Protein AF-A0A8X6H5K3-F1 (afdb_monomer_lite)

pLDDT: mean 73.7, std 18.19, range [37.06, 97.75]

Radius of gyration: 31.05 Å; chains: 1; bounding box: 59×69×64 Å

Secondary structure (DSSP, 8-state):
---HHHHHHHHHHHHHHHHHHH-TT--------------------HHHHHHHHHHHHHHHHHHHHHHHHHHHHS--GGGTTS--HHHHHHHHHHHHHHHHHHT-

Sequence (104 aa):
MMNIAALLQAAEFLERREREAEHGYASAMPVQIEITRRKPKSKKSQGNRTTHNELEKNRRAHLRNCLEKLKELVPLGPESSRHTTLGLLTKAKAFIKVLAGFIK

Organism: Trichonephila clavata (NCBI:txid2740835)

InterPro domains:
  IPR011598 Myc-type, basic helix-loop-helix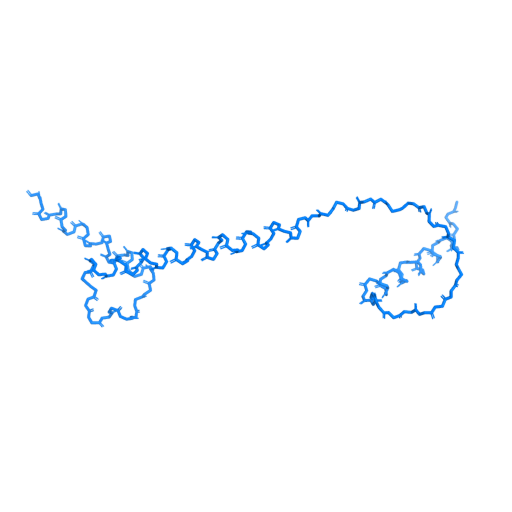 (bHLH) domain [PF00010] (49-99)
  IPR011598 Myc-type, basic helix-loop-helix (bHLH) domain [PS50888] (47-99)
  IPR011598 Myc-type, basic helix-loop-helix (bHLH) domain [SM00353] (53-101)
  IPR036638 Helix-loop-helix DNA-binding domain superfamily [G3DSA:4.10.280.10] (48-101)
  IPR036638 Helix-loop-helix DNA-binding domain superfamily [SSF47459] (49-101)

Foldseek 3Di:
DPDVVVVVVVVVVVVVVVVCVVPVDDDDDDDDDDDDDPPPPPPPPPPVVVVVVVVVVVVVVVVVVVLLVLLVVFCPDPCSPPDDPVRSVVSSVVVVVVVVVVVD

Structure (mmCIF, N/CA/C/O backbone):
data_AF-A0A8X6H5K3-F1
#
_entry.id   AF-A0A8X6H5K3-F1
#
loop_
_atom_site.group_PDB
_atom_site.id
_atom_site.type_symbol
_atom_site.label_atom_id
_atom_site.label_alt_id
_atom_site.label_comp_id
_atom_site.label_asym_id
_atom_site.label_entity_id
_atom_site.label_seq_id
_atom_site.pdbx_PDB_ins_code
_atom_site.Cartn_x
_atom_site.Cartn_y
_atom_site.Cartn_z
_atom_site.occupancy
_atom_site.B_iso_or_equiv
_atom_site.auth_seq_id
_atom_site.auth_comp_id
_atom_site.auth_asym_id
_atom_site.auth_atom_id
_atom_site.pdbx_PDB_model_num
ATOM 1 N N . MET A 1 1 ? 4.223 -54.233 -38.645 1.00 50.41 1 MET A N 1
ATOM 2 C CA . MET A 1 1 ? 4.923 -54.591 -37.391 1.00 50.41 1 MET A CA 1
ATOM 3 C C . MET A 1 1 ? 5.900 -53.478 -37.071 1.00 50.41 1 MET A C 1
ATOM 5 O O . MET A 1 1 ? 6.724 -53.172 -37.924 1.00 50.41 1 MET A O 1
ATOM 9 N N . MET A 1 2 ? 5.756 -52.816 -35.920 1.00 54.47 2 MET A N 1
ATOM 10 C CA . MET A 1 2 ? 6.666 -51.741 -35.505 1.00 54.47 2 MET A CA 1
ATOM 11 C C . MET A 1 2 ? 8.084 -52.315 -35.367 1.00 54.47 2 MET A C 1
ATOM 13 O O . MET A 1 2 ? 8.292 -53.262 -34.613 1.00 54.47 2 MET A O 1
ATOM 17 N N . ASN A 1 3 ? 9.033 -51.784 -36.138 1.00 73.38 3 ASN A N 1
ATOM 18 C CA . ASN A 1 3 ? 10.413 -52.256 -36.172 1.00 73.38 3 ASN A CA 1
ATOM 19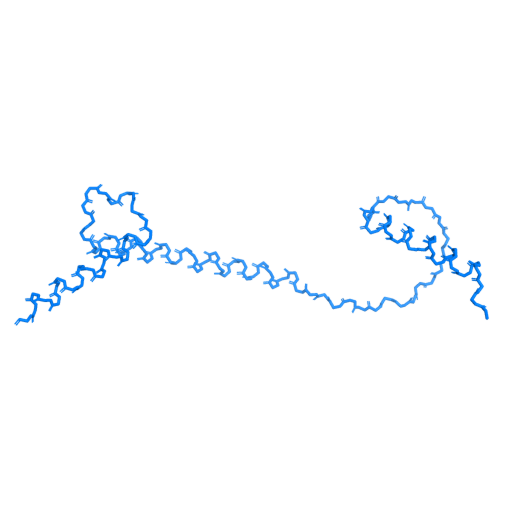 C C . ASN A 1 3 ? 11.118 -51.837 -34.872 1.00 73.38 3 ASN A C 1
ATOM 21 O O . ASN A 1 3 ? 11.209 -50.645 -34.583 1.00 73.38 3 ASN A O 1
ATOM 25 N N . ILE A 1 4 ? 11.598 -52.802 -34.087 1.00 77.56 4 ILE A N 1
ATOM 26 C CA . ILE A 1 4 ? 12.268 -52.562 -32.799 1.00 77.56 4 ILE A CA 1
ATOM 27 C C . ILE A 1 4 ? 13.455 -51.594 -32.923 1.00 77.56 4 ILE A C 1
ATOM 29 O O . ILE A 1 4 ? 13.689 -50.792 -32.022 1.00 77.56 4 ILE A O 1
ATOM 33 N N . ALA A 1 5 ? 14.130 -51.581 -34.078 1.00 78.88 5 ALA A N 1
ATOM 34 C CA . ALA A 1 5 ? 15.207 -50.640 -34.363 1.00 78.88 5 ALA A CA 1
ATOM 35 C C . ALA A 1 5 ? 14.717 -49.182 -34.371 1.00 78.88 5 ALA A C 1
ATOM 37 O O . ALA A 1 5 ? 15.413 -48.294 -33.890 1.00 78.88 5 ALA A O 1
ATOM 38 N N . ALA A 1 6 ? 13.491 -48.933 -34.844 1.00 78.50 6 ALA A N 1
ATOM 39 C CA . ALA A 1 6 ? 12.903 -47.597 -34.847 1.00 78.50 6 ALA A CA 1
ATOM 40 C C . ALA A 1 6 ? 12.562 -47.110 -33.430 1.00 78.50 6 ALA A C 1
ATOM 42 O O . ALA A 1 6 ? 12.707 -45.923 -33.146 1.00 78.50 6 ALA A O 1
ATOM 43 N N . LEU A 1 7 ? 12.148 -48.013 -32.530 1.00 81.62 7 LEU A N 1
ATOM 44 C CA . LEU A 1 7 ? 11.933 -47.665 -31.121 1.00 81.62 7 LEU A CA 1
ATOM 45 C C . LEU A 1 7 ? 13.251 -47.371 -30.400 1.00 81.62 7 LEU A C 1
ATOM 47 O O . LEU A 1 7 ? 13.322 -46.389 -29.668 1.00 81.62 7 LEU A O 1
ATOM 51 N N . LEU A 1 8 ? 14.291 -48.176 -30.634 1.00 77.75 8 LEU A N 1
ATOM 52 C CA . LEU A 1 8 ? 15.614 -47.955 -30.042 1.00 77.75 8 LEU A CA 1
ATOM 53 C C . LEU A 1 8 ? 16.220 -46.623 -30.503 1.00 77.75 8 LEU A C 1
ATOM 55 O O . LEU A 1 8 ? 16.662 -45.828 -29.678 1.00 77.75 8 LEU A O 1
ATOM 59 N N . GLN A 1 9 ? 16.138 -46.324 -31.801 1.00 78.06 9 GLN A N 1
ATOM 60 C CA . GLN A 1 9 ? 16.616 -45.059 -32.357 1.00 78.06 9 GLN A CA 1
ATOM 61 C C . GLN A 1 9 ? 15.824 -43.851 -31.820 1.00 78.06 9 GLN A C 1
ATOM 63 O O . GLN A 1 9 ? 16.391 -42.782 -31.593 1.00 78.06 9 GLN A O 1
ATOM 68 N N . ALA A 1 10 ? 14.517 -44.011 -31.580 1.00 78.44 10 ALA A N 1
ATOM 69 C CA . ALA A 1 10 ? 13.694 -42.979 -30.954 1.00 78.44 10 ALA A CA 1
ATOM 70 C C . ALA A 1 10 ? 14.039 -42.772 -29.468 1.00 78.44 10 ALA A C 1
ATOM 72 O O . ALA A 1 10 ? 14.056 -41.630 -29.008 1.00 78.44 10 ALA A O 1
ATOM 73 N N . ALA A 1 11 ? 14.348 -43.845 -28.734 1.00 80.00 11 ALA A N 1
ATOM 74 C CA . ALA A 1 11 ? 14.778 -43.774 -27.340 1.00 80.00 11 ALA A CA 1
ATOM 75 C C . ALA A 1 11 ? 16.132 -43.056 -27.205 1.00 80.00 11 ALA A C 1
ATOM 77 O O . ALA A 1 11 ? 16.236 -42.097 -26.443 1.00 80.00 11 ALA A O 1
ATOM 78 N N . GLU A 1 12 ? 17.122 -43.411 -28.032 1.00 76.75 12 GLU A N 1
ATOM 79 C CA . GLU A 1 12 ? 18.412 -42.705 -28.087 1.00 76.75 12 GLU A CA 1
ATOM 80 C C . GLU A 1 12 ? 18.264 -41.216 -28.431 1.00 76.75 12 GLU A C 1
ATOM 82 O O . GLU A 1 12 ? 19.024 -40.370 -27.951 1.00 76.75 12 GLU A O 1
ATOM 87 N N . PHE A 1 13 ? 17.298 -40.876 -29.288 1.00 76.06 13 PHE A N 1
ATOM 88 C CA . PHE A 1 13 ? 17.023 -39.490 -29.648 1.00 76.06 13 PHE A CA 1
ATOM 89 C C . PHE A 1 13 ? 16.401 -38.704 -28.486 1.00 76.06 13 PHE A C 1
ATOM 91 O O . PHE A 1 13 ? 16.748 -37.540 -28.281 1.00 76.06 13 PHE A O 1
ATOM 98 N N . LEU A 1 14 ? 15.501 -39.321 -27.713 1.00 72.25 14 LEU A N 1
ATOM 99 C CA . LEU A 1 14 ? 14.920 -38.703 -26.519 1.00 72.25 14 LEU A CA 1
ATOM 100 C C . LEU A 1 14 ? 15.978 -38.485 -25.429 1.00 72.25 14 LEU A C 1
ATOM 102 O O . LEU A 1 14 ? 16.051 -37.379 -24.901 1.00 72.25 14 LEU A O 1
ATOM 106 N N . GLU A 1 15 ? 16.852 -39.465 -25.179 1.00 65.56 15 GLU A N 1
ATOM 107 C CA . GLU A 1 15 ? 17.952 -39.336 -24.210 1.00 65.56 15 GLU A CA 1
ATOM 108 C C . GLU A 1 15 ? 18.971 -38.256 -24.607 1.00 65.56 15 GLU A C 1
ATOM 110 O O . GLU A 1 15 ? 19.408 -37.472 -23.760 1.00 65.56 15 GLU A O 1
ATOM 115 N N . ARG A 1 16 ? 19.337 -38.158 -25.897 1.00 63.97 16 ARG A N 1
ATOM 116 C CA . ARG A 1 16 ? 20.190 -37.057 -26.391 1.00 63.97 16 ARG A CA 1
ATOM 117 C C . ARG A 1 16 ? 19.520 -35.701 -2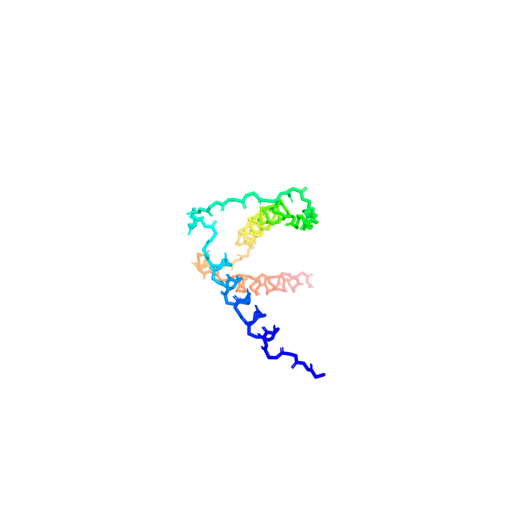6.191 1.00 63.97 16 ARG A C 1
ATOM 119 O O . ARG A 1 16 ? 20.159 -34.764 -25.721 1.00 63.97 16 ARG A O 1
ATOM 126 N N . ARG A 1 17 ? 18.227 -35.602 -26.505 1.00 62.91 17 ARG A N 1
ATOM 127 C CA . ARG A 1 17 ? 17.459 -34.358 -26.383 1.00 62.91 17 ARG A CA 1
ATOM 128 C C . ARG A 1 17 ? 17.302 -33.905 -24.932 1.00 62.91 17 ARG A C 1
ATOM 130 O O . ARG A 1 17 ? 17.326 -32.703 -24.680 1.00 62.91 17 ARG A O 1
ATOM 137 N N . GLU A 1 18 ? 17.119 -34.837 -24.003 1.00 53.78 18 GLU A N 1
ATOM 138 C CA . GLU A 1 18 ? 17.032 -34.536 -22.571 1.00 53.78 18 GLU A CA 1
ATOM 139 C C . GLU A 1 18 ? 18.382 -34.025 -22.046 1.00 53.78 18 GLU A C 1
ATOM 141 O O . GLU A 1 18 ? 18.434 -32.983 -21.396 1.00 53.78 18 GLU A O 1
ATOM 146 N N . ARG A 1 19 ? 19.491 -34.645 -22.473 1.00 58.44 19 ARG A N 1
ATOM 147 C CA . ARG A 1 19 ? 20.857 -34.217 -22.122 1.00 58.44 19 ARG A CA 1
ATOM 148 C C . ARG A 1 19 ? 21.242 -32.850 -22.716 1.00 58.44 19 ARG A C 1
ATOM 150 O O . ARG A 1 19 ? 21.904 -32.052 -22.056 1.00 58.44 19 ARG A O 1
ATOM 157 N N . GLU A 1 20 ? 20.813 -32.550 -23.943 1.00 54.53 20 GLU A N 1
ATOM 158 C CA . GLU A 1 20 ? 21.040 -31.251 -24.604 1.00 54.53 20 GLU A CA 1
ATOM 159 C C . GLU A 1 20 ? 20.170 -30.120 -24.033 1.00 54.53 20 GLU A C 1
ATOM 161 O O . GLU A 1 20 ? 20.560 -28.951 -24.087 1.00 54.53 20 GLU A O 1
ATOM 166 N N . ALA A 1 21 ? 18.999 -30.442 -23.473 1.00 58.12 21 ALA A N 1
ATOM 167 C CA . ALA A 1 21 ? 18.128 -29.456 -22.838 1.00 58.12 21 ALA A CA 1
ATOM 168 C C . ALA A 1 21 ? 18.713 -28.910 -21.522 1.00 58.12 21 ALA A C 1
ATOM 170 O O . ALA A 1 21 ? 18.395 -27.777 -21.152 1.00 58.12 21 ALA A O 1
ATOM 171 N N . GLU A 1 22 ? 19.588 -29.670 -20.856 1.00 49.34 22 GLU A N 1
ATOM 172 C CA . GLU A 1 22 ? 20.257 -29.263 -19.613 1.00 49.34 22 GLU A CA 1
ATOM 173 C C . GLU A 1 22 ? 21.628 -28.601 -19.841 1.00 49.34 22 GLU A C 1
ATOM 175 O O . GLU A 1 22 ? 22.015 -27.704 -19.091 1.00 49.34 22 GLU A O 1
ATOM 180 N N . HIS A 1 23 ? 22.347 -28.953 -20.912 1.00 47.12 23 HIS A N 1
ATOM 181 C CA . HIS A 1 23 ? 23.715 -28.479 -21.159 1.00 47.12 23 HIS A CA 1
ATOM 182 C C . HIS A 1 23 ? 23.852 -27.668 -22.454 1.00 47.12 23 HIS A C 1
ATOM 184 O O . HIS A 1 23 ? 24.527 -28.059 -23.404 1.00 47.12 23 HIS A O 1
ATOM 190 N N . GLY A 1 24 ? 23.272 -26.466 -22.468 1.00 53.31 24 GLY A N 1
ATOM 191 C CA . GLY A 1 24 ? 23.295 -25.547 -23.614 1.00 53.31 24 GLY A CA 1
ATOM 192 C C . GLY A 1 24 ? 24.656 -24.953 -24.025 1.00 53.31 24 GLY A C 1
ATOM 193 O O . GLY A 1 24 ? 24.657 -24.048 -24.852 1.00 53.31 24 GLY A O 1
ATOM 194 N N . TYR A 1 25 ? 25.796 -25.393 -23.479 1.00 52.25 25 TYR A N 1
ATOM 195 C CA . TYR A 1 25 ? 27.100 -24.751 -23.729 1.00 52.25 25 TYR A CA 1
ATOM 196 C C . TYR A 1 25 ? 28.322 -25.688 -23.638 1.00 52.25 25 TYR A C 1
ATOM 198 O O . TYR A 1 25 ? 29.401 -25.229 -23.290 1.00 52.25 25 TYR A O 1
ATOM 206 N N . ALA A 1 26 ? 28.227 -26.990 -23.925 1.00 44.28 26 ALA A N 1
ATOM 207 C CA . ALA A 1 26 ? 29.442 -27.821 -23.962 1.00 44.28 26 ALA A CA 1
ATOM 208 C C . ALA A 1 26 ? 29.282 -29.124 -24.757 1.00 44.28 26 ALA A C 1
ATOM 210 O O . ALA A 1 26 ? 29.167 -30.199 -24.182 1.00 44.28 26 ALA A O 1
ATOM 211 N N . SER A 1 27 ? 29.346 -29.054 -26.086 1.00 53.56 27 SER A N 1
ATOM 212 C CA . SER A 1 27 ? 29.956 -30.142 -26.857 1.00 53.56 27 SER A CA 1
ATOM 213 C C . SER A 1 27 ? 30.429 -29.616 -28.206 1.00 53.56 27 SER A C 1
ATOM 215 O O . SER A 1 27 ? 29.634 -29.165 -29.029 1.00 53.56 27 SER A O 1
ATOM 217 N N . ALA A 1 28 ? 31.743 -29.611 -28.405 1.00 55.28 28 ALA A N 1
ATOM 218 C CA . ALA A 1 28 ? 32.362 -29.356 -29.693 1.00 55.28 28 ALA A CA 1
ATOM 219 C C . ALA A 1 28 ? 32.673 -30.705 -30.342 1.00 55.28 28 ALA A C 1
ATOM 221 O O . ALA A 1 28 ? 33.466 -31.444 -29.766 1.00 55.28 28 ALA A O 1
ATOM 222 N N . MET A 1 29 ? 32.078 -31.006 -31.507 1.00 40.19 29 MET A N 1
ATOM 223 C CA . MET A 1 29 ? 32.763 -31.460 -32.740 1.00 40.19 29 MET A CA 1
ATOM 224 C C . MET A 1 29 ? 31.771 -31.944 -33.827 1.00 40.19 29 MET A C 1
ATOM 226 O O . MET A 1 29 ? 30.588 -32.091 -33.533 1.00 40.19 29 MET A O 1
ATOM 230 N N . PRO A 1 30 ? 32.179 -32.022 -35.112 1.00 55.16 30 PRO A N 1
ATOM 231 C CA . PRO A 1 30 ? 31.655 -31.128 -36.139 1.00 55.16 30 PRO A CA 1
ATOM 232 C C . PRO A 1 30 ? 30.925 -31.895 -37.260 1.00 55.16 30 PRO A C 1
ATOM 234 O O . PRO A 1 30 ? 30.710 -33.096 -37.167 1.00 55.16 30 PRO A O 1
ATOM 237 N N . VAL A 1 31 ? 30.657 -31.176 -38.356 1.00 37.06 31 VAL A N 1
ATOM 238 C CA . VAL A 1 31 ? 30.155 -31.612 -39.677 1.00 37.06 31 VAL A CA 1
ATOM 239 C C . VAL A 1 31 ? 28.702 -31.195 -39.936 1.00 37.06 31 VAL A C 1
ATOM 241 O O . VAL A 1 31 ? 27.741 -31.889 -39.639 1.00 37.06 31 VAL A O 1
ATOM 244 N N . GLN A 1 32 ? 28.599 -29.976 -40.483 1.00 48.88 32 GLN A N 1
ATOM 245 C CA . GLN A 1 32 ? 27.914 -29.660 -41.743 1.00 48.88 32 GLN A CA 1
ATOM 246 C C . GLN A 1 32 ? 26.618 -30.447 -42.010 1.00 48.88 32 GLN A C 1
ATOM 248 O O . GLN A 1 32 ? 26.701 -31.601 -42.396 1.00 48.88 32 GLN A O 1
ATOM 253 N N . ILE A 1 33 ? 25.458 -29.790 -41.913 1.00 40.78 33 ILE A N 1
ATOM 254 C CA . ILE A 1 33 ? 24.368 -29.839 -42.908 1.00 40.78 33 ILE A CA 1
ATOM 255 C C . ILE A 1 33 ? 23.417 -28.669 -42.594 1.00 40.78 33 ILE A C 1
ATOM 257 O O . ILE A 1 33 ? 22.740 -28.614 -41.571 1.00 40.78 33 ILE A O 1
ATOM 261 N N . GLU A 1 34 ? 23.479 -27.682 -43.483 1.00 38.94 34 GLU A N 1
ATOM 262 C CA . GLU A 1 34 ? 22.368 -26.888 -44.012 1.00 38.94 34 GLU A CA 1
ATOM 263 C C . GLU A 1 34 ? 21.290 -26.376 -43.044 1.00 38.94 34 GLU A C 1
ATOM 265 O O . GLU A 1 34 ? 20.251 -26.979 -42.786 1.00 38.94 34 GLU A O 1
ATOM 270 N N . ILE A 1 35 ? 21.521 -25.136 -42.616 1.00 49.56 35 ILE A N 1
ATOM 271 C CA . ILE A 1 35 ? 20.646 -23.965 -42.797 1.00 49.56 35 ILE A CA 1
ATOM 272 C C . ILE A 1 35 ? 19.314 -24.258 -43.523 1.00 49.56 35 ILE A C 1
ATOM 274 O O . ILE A 1 35 ? 19.095 -23.773 -44.619 1.00 49.56 35 ILE A O 1
ATOM 278 N N . THR A 1 36 ? 18.356 -24.956 -42.921 1.00 50.84 36 THR A N 1
ATOM 279 C CA . THR A 1 36 ? 16.935 -24.754 -43.232 1.00 50.84 36 THR A CA 1
ATOM 280 C C . THR A 1 36 ? 16.082 -25.155 -42.031 1.00 50.84 36 THR A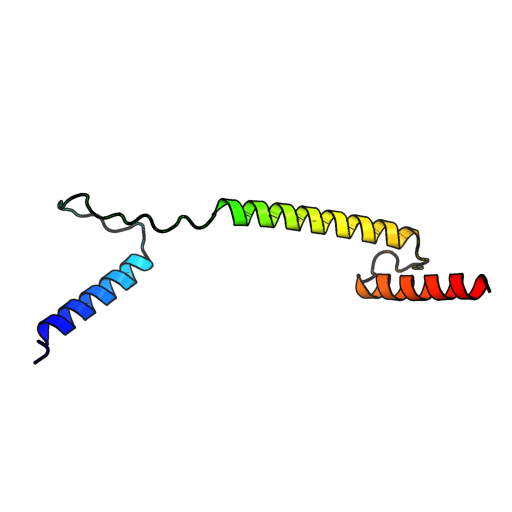 C 1
ATOM 282 O O . THR A 1 36 ? 16.331 -26.148 -41.361 1.00 50.84 36 THR A O 1
ATOM 285 N N . ARG A 1 37 ? 15.011 -24.388 -41.785 1.00 50.19 37 ARG A N 1
ATOM 286 C CA . ARG A 1 37 ? 13.937 -24.650 -40.800 1.00 50.19 37 ARG A CA 1
ATOM 287 C C . ARG A 1 37 ? 14.178 -24.188 -39.359 1.00 50.19 37 ARG A C 1
ATOM 289 O O . ARG A 1 37 ? 13.724 -24.814 -38.403 1.00 50.19 37 ARG A O 1
ATOM 296 N N . ARG A 1 38 ? 14.707 -22.974 -39.182 1.00 46.69 38 ARG A N 1
ATOM 297 C CA . ARG A 1 38 ? 14.345 -22.174 -37.998 1.00 46.69 38 ARG A CA 1
ATOM 298 C C . ARG A 1 38 ? 12.915 -21.647 -38.164 1.00 46.69 38 ARG A C 1
ATOM 300 O O . ARG A 1 38 ? 12.707 -20.543 -38.651 1.00 46.69 38 ARG A O 1
ATOM 307 N N . LYS A 1 39 ? 11.919 -22.436 -37.740 1.00 50.88 39 LYS A N 1
ATOM 308 C CA . LYS A 1 39 ? 10.604 -21.889 -37.360 1.00 50.88 39 LYS A CA 1
ATOM 309 C C . LYS A 1 39 ? 10.859 -20.799 -36.308 1.00 50.88 39 LYS A C 1
ATOM 311 O O . LYS A 1 39 ? 11.479 -21.119 -35.288 1.00 50.88 39 LYS A O 1
ATOM 316 N N . PRO A 1 40 ? 10.419 -19.543 -36.494 1.00 50.00 40 PRO A N 1
ATOM 317 C CA . PRO A 1 40 ? 10.506 -18.559 -35.431 1.00 50.00 40 PRO A CA 1
ATOM 318 C C . PRO A 1 40 ? 9.564 -19.010 -34.311 1.00 50.00 40 PRO A C 1
ATOM 320 O O . PRO A 1 40 ? 8.350 -18.840 -34.391 1.00 50.00 40 PRO A O 1
ATOM 323 N N . LYS A 1 41 ? 10.123 -19.624 -33.257 1.00 51.88 41 LYS A N 1
ATOM 324 C CA . LYS A 1 41 ? 9.454 -19.690 -31.956 1.00 51.88 41 LYS A CA 1
ATOM 325 C C . LYS A 1 41 ? 9.048 -18.257 -31.642 1.00 51.88 41 LYS A C 1
ATOM 327 O O . LYS A 1 41 ? 9.909 -17.378 -31.602 1.00 51.88 41 LYS A O 1
ATOM 332 N N . SER A 1 42 ? 7.749 -18.030 -31.471 1.00 55.25 42 SER A N 1
ATOM 333 C CA . SER A 1 42 ? 7.193 -16.780 -30.968 1.00 55.25 42 SER A CA 1
ATOM 334 C C . SER A 1 42 ? 8.077 -16.289 -29.822 1.00 55.25 42 SER A C 1
ATOM 336 O O . SER A 1 42 ? 8.101 -16.916 -28.757 1.00 55.25 42 SER A O 1
ATOM 338 N N . LYS A 1 43 ? 8.844 -15.215 -30.047 1.00 55.56 43 LYS A N 1
ATOM 339 C CA . LYS A 1 43 ? 9.548 -14.500 -28.982 1.00 55.56 43 LYS A CA 1
ATOM 340 C C . LYS A 1 43 ? 8.460 -13.950 -28.064 1.00 55.56 43 LYS A C 1
ATOM 342 O O . LYS A 1 43 ? 7.964 -12.848 -28.275 1.00 55.56 43 LYS A O 1
ATOM 347 N N . LYS A 1 44 ? 8.031 -14.734 -27.073 1.00 55.38 44 LYS A N 1
ATOM 348 C CA . LYS A 1 44 ? 7.180 -14.243 -25.993 1.00 55.38 44 LYS A CA 1
ATOM 349 C C . LYS A 1 44 ? 8.015 -13.263 -25.174 1.00 55.38 44 LYS A C 1
ATOM 351 O O . LYS A 1 44 ? 8.815 -13.651 -24.335 1.00 55.38 44 LYS A O 1
ATOM 356 N N . SER A 1 45 ? 7.867 -11.993 -25.527 1.00 55.97 45 SER A N 1
ATOM 357 C CA . SER A 1 45 ? 7.846 -10.830 -24.645 1.00 55.97 45 SER A CA 1
ATOM 358 C C . SER A 1 45 ? 8.761 -10.855 -23.411 1.00 55.97 45 SER A C 1
ATOM 360 O O . SER A 1 45 ? 8.302 -10.699 -22.276 1.00 55.97 45 SER A O 1
ATOM 362 N N . GLN A 1 46 ? 10.073 -10.964 -23.607 1.00 57.56 46 GLN A N 1
ATOM 363 C CA . GLN A 1 46 ? 11.018 -10.685 -22.521 1.00 57.56 46 GLN A CA 1
ATOM 364 C C . GLN A 1 46 ? 10.899 -9.220 -22.044 1.00 57.56 46 GLN A C 1
ATOM 366 O O . GLN A 1 46 ? 11.040 -8.959 -20.854 1.00 57.56 46 GLN A O 1
ATOM 371 N N . GLY A 1 47 ? 10.504 -8.303 -22.944 1.00 60.59 47 GLY A N 1
ATOM 372 C CA . GLY A 1 47 ? 10.171 -6.911 -22.618 1.00 60.59 47 GLY A CA 1
ATOM 373 C C . GLY A 1 47 ? 8.875 -6.727 -21.817 1.00 60.59 47 GLY A C 1
ATOM 374 O O . GLY A 1 47 ? 8.832 -5.879 -20.935 1.00 60.59 47 GLY A O 1
ATOM 375 N N . ASN A 1 48 ? 7.837 -7.553 -22.016 1.00 73.31 48 ASN A N 1
ATOM 376 C CA . ASN A 1 48 ? 6.587 -7.362 -21.258 1.00 73.31 48 ASN A CA 1
ATOM 377 C C . ASN A 1 48 ? 6.758 -7.692 -19.776 1.00 73.31 48 ASN A C 1
ATOM 379 O O . ASN A 1 48 ? 6.087 -7.093 -18.943 1.00 73.31 48 ASN A O 1
ATOM 383 N N . ARG A 1 49 ? 7.643 -8.635 -19.426 1.00 85.50 49 ARG A N 1
ATOM 384 C CA . ARG A 1 49 ? 7.827 -9.033 -18.025 1.00 85.50 49 ARG A CA 1
ATOM 385 C C . ARG A 1 49 ? 8.554 -7.960 -17.218 1.00 85.50 49 ARG A C 1
ATOM 387 O O . ARG A 1 49 ? 8.176 -7.700 -16.081 1.00 85.50 49 ARG A O 1
ATOM 394 N N . THR A 1 50 ? 9.572 -7.325 -17.799 1.00 88.50 50 THR A N 1
ATOM 395 C CA . THR A 1 50 ? 10.300 -6.228 -17.146 1.00 88.50 50 THR A CA 1
ATOM 396 C C . THR A 1 50 ? 9.428 -4.982 -17.033 1.00 88.50 50 THR A C 1
ATOM 398 O O . THR A 1 50 ? 9.315 -4.434 -15.940 1.00 88.50 50 THR A O 1
ATOM 401 N N . THR A 1 51 ? 8.721 -4.596 -18.102 1.00 92.25 51 THR A N 1
ATOM 402 C CA . THR A 1 51 ? 7.760 -3.482 -18.067 1.00 92.25 51 THR A CA 1
ATOM 403 C C . THR A 1 51 ? 6.652 -3.716 -17.038 1.00 92.25 51 THR A C 1
ATOM 405 O O . THR A 1 51 ? 6.352 -2.825 -16.250 1.00 92.25 51 THR A O 1
ATOM 408 N N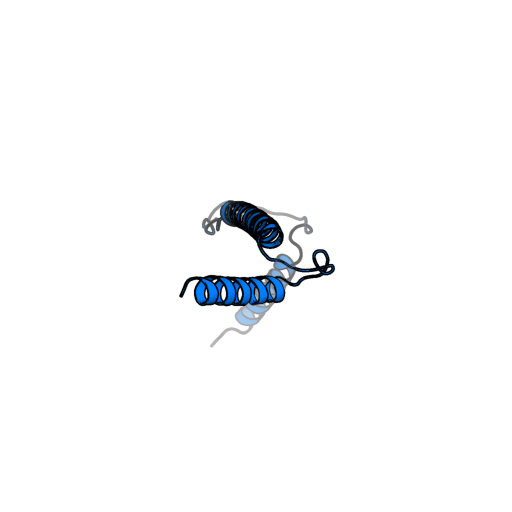 . HIS A 1 52 ? 6.082 -4.924 -16.978 1.00 94.31 52 HIS A N 1
ATOM 409 C CA . HIS A 1 52 ? 5.079 -5.278 -15.971 1.00 94.31 52 HIS A CA 1
ATOM 410 C C . HIS A 1 52 ? 5.614 -5.134 -14.536 1.00 94.31 52 HIS A C 1
ATOM 412 O O . HIS A 1 52 ? 4.939 -4.575 -13.673 1.00 94.31 52 HIS A O 1
ATOM 418 N N . ASN A 1 53 ? 6.833 -5.613 -14.271 1.00 95.44 53 ASN A N 1
ATOM 419 C CA . ASN A 1 53 ? 7.440 -5.528 -12.942 1.00 95.44 53 ASN A CA 1
ATOM 420 C C . ASN A 1 53 ? 7.694 -4.081 -12.506 1.00 95.44 53 ASN A C 1
ATOM 422 O O . ASN A 1 53 ? 7.434 -3.751 -11.349 1.00 95.44 53 ASN A O 1
ATOM 426 N N . GLU A 1 54 ? 8.166 -3.222 -13.413 1.00 95.31 54 GLU A N 1
ATOM 427 C CA . GLU A 1 54 ? 8.363 -1.800 -13.115 1.00 95.31 54 GLU A CA 1
ATOM 428 C C . GLU A 1 54 ? 7.035 -1.094 -12.818 1.00 95.31 54 GLU A C 1
ATOM 430 O O . GLU A 1 54 ? 6.935 -0.360 -11.832 1.00 95.31 54 GLU A O 1
ATOM 435 N N . LEU A 1 55 ? 5.983 -1.380 -13.593 1.00 95.69 55 LEU A N 1
ATOM 436 C CA . LEU A 1 55 ? 4.645 -0.846 -13.327 1.00 95.69 55 LEU A CA 1
ATOM 437 C C . LEU A 1 55 ? 4.113 -1.295 -11.959 1.00 95.69 55 LEU A C 1
ATOM 439 O O . LEU A 1 55 ? 3.634 -0.468 -11.185 1.00 95.69 55 LEU A O 1
ATOM 443 N N . GLU A 1 56 ? 4.246 -2.576 -11.610 1.00 96.81 56 GLU A N 1
ATOM 444 C CA . GLU A 1 56 ? 3.803 -3.084 -10.306 1.00 96.81 56 GLU A CA 1
ATOM 445 C C . GLU A 1 56 ? 4.643 -2.516 -9.152 1.00 96.81 56 GLU A C 1
ATOM 447 O O . GLU A 1 56 ? 4.112 -2.216 -8.080 1.00 96.81 56 GLU A O 1
ATOM 452 N N . LYS A 1 57 ? 5.947 -2.306 -9.358 1.00 97.75 57 LYS A N 1
ATOM 453 C CA . LYS A 1 57 ? 6.822 -1.648 -8.380 1.00 97.75 57 LYS A CA 1
ATOM 454 C C . LYS A 1 57 ? 6.381 -0.205 -8.137 1.00 97.75 57 LYS A C 1
ATOM 456 O O . LYS A 1 57 ? 6.249 0.189 -6.976 1.00 97.75 57 LYS A O 1
ATOM 461 N N . ASN A 1 58 ? 6.097 0.550 -9.199 1.00 97.50 58 ASN A N 1
ATOM 462 C CA . ASN A 1 58 ? 5.570 1.909 -9.102 1.00 97.50 58 ASN A CA 1
ATOM 463 C C . ASN A 1 58 ? 4.210 1.929 -8.384 1.00 97.50 58 ASN A C 1
ATOM 465 O O . ASN A 1 58 ? 4.040 2.655 -7.403 1.00 97.50 58 ASN A O 1
ATOM 469 N N . ARG A 1 59 ? 3.286 1.041 -8.771 1.00 97.69 59 ARG A N 1
ATOM 470 C CA . ARG A 1 59 ? 1.974 0.899 -8.125 1.00 97.69 59 ARG A CA 1
ATOM 471 C C . ARG A 1 59 ? 2.103 0.611 -6.627 1.00 97.69 59 ARG A C 1
ATOM 473 O O . ARG A 1 59 ? 1.402 1.214 -5.813 1.00 97.69 59 ARG A O 1
ATOM 480 N N . ARG A 1 60 ? 3.023 -0.278 -6.233 1.00 97.19 60 ARG A N 1
ATOM 481 C CA . ARG A 1 60 ? 3.308 -0.585 -4.820 1.00 97.19 60 ARG A CA 1
ATOM 482 C C . ARG A 1 60 ? 3.939 0.589 -4.075 1.00 97.19 60 ARG A C 1
ATOM 484 O O . ARG A 1 60 ? 3.661 0.751 -2.891 1.00 97.19 60 ARG A O 1
ATOM 491 N N . ALA A 1 61 ? 4.787 1.387 -4.720 1.00 97.50 61 ALA A N 1
ATOM 492 C CA . ALA A 1 61 ? 5.336 2.604 -4.122 1.00 97.50 61 ALA A CA 1
ATOM 493 C C . ALA A 1 61 ? 4.230 3.637 -3.859 1.00 97.50 61 ALA A C 1
ATOM 495 O O . ALA A 1 61 ? 4.127 4.153 -2.748 1.00 97.50 61 ALA A O 1
ATOM 496 N N . HIS A 1 62 ? 3.339 3.849 -4.832 1.00 97.62 62 HIS A N 1
ATOM 497 C CA . HIS A 1 62 ? 2.179 4.724 -4.670 1.00 97.62 62 HIS A CA 1
ATOM 498 C C . HIS A 1 62 ? 1.263 4.260 -3.530 1.00 97.62 62 HIS A C 1
ATOM 500 O O . HIS A 1 62 ? 0.887 5.059 -2.676 1.00 97.62 62 HIS A O 1
ATOM 506 N N . LEU A 1 63 ? 0.959 2.958 -3.458 1.00 95.81 63 LEU A N 1
ATOM 507 C CA . LEU A 1 63 ? 0.159 2.400 -2.366 1.00 95.81 63 LEU A CA 1
ATOM 508 C C . LEU A 1 63 ? 0.784 2.685 -0.994 1.00 95.81 63 LEU A C 1
ATOM 510 O O . LEU A 1 63 ? 0.075 3.106 -0.085 1.00 95.81 63 LEU A O 1
ATOM 514 N N . ARG A 1 64 ? 2.100 2.493 -0.843 1.00 93.94 64 ARG A N 1
ATOM 515 C CA . ARG A 1 64 ? 2.800 2.821 0.409 1.00 93.94 64 ARG A CA 1
ATOM 516 C C . ARG A 1 64 ? 2.652 4.298 0.762 1.00 93.94 64 ARG A C 1
ATOM 518 O O . ARG A 1 64 ? 2.323 4.604 1.897 1.00 93.94 64 ARG A O 1
ATOM 525 N N . ASN A 1 65 ? 2.802 5.191 -0.213 1.00 95.31 65 ASN A N 1
ATOM 526 C CA . ASN A 1 65 ? 2.621 6.626 -0.003 1.00 95.31 65 ASN A CA 1
ATOM 527 C C . ASN A 1 65 ? 1.195 6.977 0.461 1.00 95.31 65 ASN A C 1
ATOM 529 O O . ASN A 1 65 ? 1.015 7.780 1.371 1.00 95.31 65 ASN A O 1
ATOM 533 N N . CYS A 1 66 ? 0.169 6.348 -0.121 1.00 94.88 66 CYS A N 1
ATOM 534 C CA . CYS A 1 66 ? -1.212 6.515 0.337 1.00 94.88 66 CYS A CA 1
ATOM 535 C C . CYS A 1 66 ? -1.418 6.016 1.773 1.00 94.88 66 CYS A C 1
ATOM 537 O O . CYS A 1 66 ? -2.137 6.656 2.536 1.00 94.88 66 CYS A O 1
ATOM 539 N N . LEU A 1 67 ? -0.802 4.889 2.145 1.00 92.25 67 LEU A N 1
ATOM 540 C CA . LEU A 1 67 ? -0.887 4.356 3.506 1.00 92.25 67 LEU A CA 1
ATOM 541 C C . LEU A 1 67 ? -0.176 5.263 4.517 1.00 92.25 67 LEU A C 1
ATOM 543 O O . LEU A 1 67 ? -0.713 5.465 5.600 1.00 92.25 67 LEU A O 1
ATOM 547 N N . GLU A 1 68 ? 0.966 5.858 4.160 1.00 90.88 68 GLU A N 1
ATOM 548 C CA . GLU A 1 68 ? 1.645 6.836 5.020 1.00 90.88 68 GLU A CA 1
ATOM 549 C C . GLU A 1 68 ? 0.786 8.078 5.264 1.00 90.88 68 GLU A C 1
ATOM 551 O O . GLU A 1 68 ? 0.548 8.431 6.415 1.00 90.88 68 GLU A O 1
ATOM 556 N N . LYS A 1 69 ? 0.182 8.649 4.215 1.00 91.81 69 LYS A N 1
ATOM 557 C CA . LYS A 1 69 ? -0.781 9.752 4.377 1.00 91.81 69 LYS A CA 1
ATOM 558 C C . LYS A 1 69 ? -1.982 9.361 5.238 1.00 91.81 69 LYS A C 1
ATOM 560 O O . LYS A 1 69 ? -2.453 10.148 6.051 1.00 91.81 69 LYS A O 1
ATOM 565 N N . LEU A 1 70 ? -2.494 8.139 5.076 1.00 91.56 70 LEU A N 1
ATOM 566 C CA . LEU A 1 70 ? -3.607 7.653 5.892 1.00 91.56 70 LEU A CA 1
ATOM 567 C C . LEU A 1 70 ? -3.229 7.580 7.379 1.00 91.56 70 LEU A C 1
ATOM 569 O O . LEU A 1 70 ? -4.073 7.855 8.228 1.00 91.56 70 LEU A O 1
ATOM 573 N N . LYS A 1 71 ? -1.979 7.236 7.706 1.00 88.50 71 LYS A N 1
ATOM 574 C CA . LYS A 1 71 ? -1.517 7.187 9.099 1.00 88.50 71 LYS A CA 1
ATOM 575 C C . LYS A 1 71 ? -1.499 8.549 9.775 1.00 88.50 71 LYS A C 1
ATOM 577 O O . LYS A 1 71 ? -1.762 8.608 10.967 1.00 88.50 71 LYS A O 1
ATOM 582 N N . GLU A 1 72 ? -1.213 9.615 9.035 1.00 87.56 72 GLU A N 1
ATOM 583 C CA . GLU A 1 72 ? -1.233 10.982 9.570 1.00 87.56 72 GLU A CA 1
ATOM 584 C C . GLU A 1 72 ? -2.654 11.436 9.933 1.00 87.56 72 GLU A C 1
ATOM 586 O O . GLU A 1 72 ? -2.844 12.197 10.877 1.00 87.56 72 GLU A O 1
ATOM 591 N N . LEU A 1 73 ? -3.661 10.945 9.203 1.00 89.00 73 LEU A N 1
ATOM 592 C CA . LEU A 1 73 ? -5.066 11.318 9.401 1.00 89.00 73 LEU A CA 1
ATOM 593 C C . LEU A 1 73 ? -5.769 10.490 10.479 1.00 89.00 73 LEU A C 1
ATOM 595 O O . LEU A 1 73 ? -6.740 10.946 11.081 1.00 89.00 73 LEU A O 1
ATOM 599 N N . VAL A 1 74 ? -5.332 9.248 10.689 1.00 87.88 74 VAL A N 1
ATOM 600 C CA . VAL A 1 74 ? -5.948 8.343 11.662 1.00 87.88 74 VAL A CA 1
ATOM 601 C C . VAL A 1 74 ? -5.233 8.501 13.006 1.00 87.88 74 VAL A C 1
ATOM 603 O O . VAL A 1 74 ? -4.016 8.342 13.064 1.00 87.88 74 VAL A O 1
ATOM 606 N N . PRO A 1 75 ? -5.951 8.726 14.120 1.00 83.19 75 PRO A N 1
ATOM 607 C CA . PRO A 1 75 ? -5.338 8.781 15.444 1.00 83.19 75 PRO A CA 1
ATOM 608 C C . PRO A 1 75 ? -4.873 7.377 15.863 1.00 83.19 75 PRO A C 1
ATOM 610 O O . PRO A 1 75 ? -5.617 6.590 16.448 1.00 83.19 75 PRO A O 1
ATOM 613 N N . LEU A 1 76 ? -3.635 7.023 15.512 1.00 74.38 76 LEU A N 1
ATOM 614 C CA . LEU A 1 76 ? -3.090 5.673 15.701 1.00 74.38 76 LEU A CA 1
ATOM 615 C C . LEU A 1 76 ? -2.454 5.436 17.077 1.00 74.38 76 LEU A C 1
ATOM 617 O O . LEU A 1 76 ? -2.137 4.287 17.397 1.00 74.38 76 LEU A O 1
ATOM 621 N N . GLY A 1 77 ? -2.350 6.470 17.915 1.00 70.75 77 GLY A N 1
ATOM 622 C CA . GLY A 1 77 ? -1.689 6.396 19.219 1.00 70.75 77 GLY A CA 1
ATOM 623 C C . GLY A 1 77 ? -0.177 6.128 19.097 1.00 70.75 77 GLY A C 1
ATOM 624 O O . GLY A 1 77 ? 0.378 6.219 18.000 1.00 70.75 77 GLY A O 1
ATOM 625 N N . PRO A 1 78 ? 0.511 5.773 20.198 1.00 66.38 78 PRO A N 1
ATOM 626 C CA . PRO A 1 78 ? 1.961 5.525 20.206 1.00 66.38 78 PRO A CA 1
ATOM 627 C C . PRO A 1 78 ? 2.409 4.337 19.328 1.00 66.38 78 PRO A C 1
ATOM 629 O O . PRO A 1 78 ? 3.591 4.199 19.028 1.00 66.38 78 PRO A O 1
ATOM 632 N N . GLU A 1 79 ? 1.474 3.532 18.815 1.00 63.03 79 GLU A N 1
ATOM 633 C CA . GLU A 1 79 ? 1.732 2.413 17.895 1.00 63.03 79 GLU A CA 1
ATOM 634 C C . GLU A 1 79 ? 1.807 2.834 16.409 1.00 63.03 79 GLU A C 1
ATOM 636 O O . GLU A 1 79 ? 1.638 2.011 15.506 1.00 63.03 79 GLU A O 1
ATOM 641 N N . SER A 1 80 ? 2.084 4.114 16.129 1.00 63.47 80 SER A N 1
ATOM 642 C CA . SER A 1 80 ? 2.220 4.679 14.770 1.00 63.47 80 SER A CA 1
ATOM 643 C C . SER A 1 80 ? 3.382 4.079 13.947 1.00 63.47 80 SER A C 1
ATOM 645 O O . SER A 1 80 ? 3.473 4.273 12.740 1.00 63.47 80 SER A O 1
ATOM 647 N N . SER A 1 81 ? 4.283 3.317 14.577 1.00 64.25 81 SER A N 1
ATOM 648 C CA . SER A 1 81 ? 5.427 2.685 13.899 1.00 64.25 81 SER A CA 1
ATOM 649 C C . SER A 1 81 ? 5.210 1.193 13.573 1.00 64.25 81 SER A C 1
ATOM 651 O O . SER A 1 81 ? 5.838 0.662 12.661 1.00 64.25 81 SER A O 1
ATOM 653 N N . ARG A 1 82 ? 4.290 0.496 14.267 1.00 69.12 82 ARG A N 1
ATOM 654 C CA . ARG A 1 82 ? 4.135 -0.979 14.207 1.00 69.12 82 ARG A CA 1
ATOM 655 C C . ARG A 1 82 ? 2.765 -1.478 13.730 1.00 69.12 82 ARG A C 1
ATOM 657 O O . ARG A 1 82 ? 2.391 -2.623 13.976 1.00 69.12 82 ARG A O 1
ATOM 664 N N . HIS A 1 83 ? 1.993 -0.663 13.021 1.00 78.62 83 HIS A N 1
ATOM 665 C CA . HIS A 1 83 ? 0.688 -1.103 12.519 1.00 78.62 83 HIS A CA 1
ATOM 666 C C . HIS A 1 83 ? 0.812 -1.960 11.246 1.00 78.62 83 HIS A C 1
ATOM 668 O O . HIS A 1 83 ? 1.559 -1.666 10.310 1.00 78.62 83 HIS A O 1
ATOM 674 N N . THR A 1 84 ? -0.004 -3.004 11.158 1.00 89.31 84 THR A N 1
ATOM 675 C CA . THR A 1 84 ? -0.204 -3.748 9.908 1.00 89.31 84 THR A CA 1
ATOM 676 C C . THR A 1 84 ? -1.147 -2.979 8.976 1.00 89.31 84 THR A C 1
ATOM 678 O O . THR A 1 84 ? -1.978 -2.194 9.439 1.00 89.31 84 THR A O 1
ATOM 681 N N . THR A 1 85 ? -1.082 -3.228 7.661 1.00 89.69 85 THR A N 1
ATOM 682 C CA . THR A 1 85 ? -2.007 -2.614 6.685 1.00 89.69 85 THR A CA 1
ATOM 683 C C . THR A 1 85 ? -3.468 -2.872 7.054 1.00 89.69 85 THR A C 1
ATOM 685 O O . THR A 1 85 ? -4.294 -1.965 7.008 1.00 89.69 85 THR A O 1
ATOM 688 N N . LEU A 1 86 ? -3.790 -4.096 7.482 1.00 91.38 86 LEU A N 1
ATOM 689 C CA . LEU A 1 86 ? -5.141 -4.458 7.909 1.00 91.38 86 LEU A CA 1
ATOM 690 C C . LEU A 1 86 ? -5.571 -3.683 9.166 1.00 91.38 86 LEU A C 1
ATOM 692 O O . LEU A 1 86 ? -6.693 -3.177 9.224 1.00 91.38 86 LEU A O 1
ATOM 696 N N . GLY A 1 87 ? -4.679 -3.555 10.154 1.00 89.69 87 GLY A N 1
ATOM 697 C CA . GLY A 1 87 ? -4.944 -2.806 11.384 1.00 89.69 87 GLY A CA 1
ATOM 698 C C . GLY A 1 87 ? -5.208 -1.323 11.122 1.00 89.69 87 GLY A C 1
ATOM 699 O O . GLY A 1 87 ? -6.168 -0.767 11.658 1.00 89.69 87 GLY A O 1
ATOM 700 N N . LEU A 1 88 ? -4.417 -0.708 10.238 1.00 90.88 88 LEU A N 1
ATOM 701 C CA . LEU A 1 88 ? -4.605 0.675 9.798 1.00 90.88 88 LEU A CA 1
ATOM 702 C C . LEU A 1 88 ? -5.982 0.884 9.152 1.00 90.88 88 LEU A C 1
ATOM 704 O O . LEU A 1 88 ? -6.727 1.770 9.563 1.00 90.88 88 LEU A O 1
ATOM 708 N N . LEU A 1 89 ? -6.353 0.033 8.190 1.00 92.38 89 LEU A N 1
ATOM 709 C CA . LEU A 1 89 ? -7.641 0.129 7.491 1.00 92.38 89 LEU A CA 1
ATOM 710 C C . LEU A 1 89 ? -8.833 -0.081 8.434 1.00 92.38 89 LEU A C 1
ATOM 712 O O . LEU A 1 89 ? -9.859 0.589 8.310 1.00 92.38 89 LEU A O 1
ATOM 716 N N . THR A 1 90 ? -8.692 -0.983 9.406 1.00 90.88 90 THR A N 1
ATOM 717 C CA . THR A 1 90 ? -9.736 -1.265 10.400 1.00 90.88 90 THR A CA 1
ATOM 718 C C . THR A 1 90 ? -9.967 -0.057 11.307 1.00 90.88 90 THR A C 1
ATOM 720 O O . THR A 1 90 ? -11.111 0.361 11.497 1.00 90.88 90 THR A O 1
ATOM 723 N N . LYS A 1 91 ? -8.886 0.557 11.807 1.00 89.00 91 LYS A N 1
ATOM 724 C CA . LYS A 1 91 ? -8.955 1.780 12.618 1.00 89.00 91 LYS A CA 1
ATOM 725 C C . LYS A 1 91 ? -9.490 2.967 11.817 1.00 89.00 91 LYS A C 1
ATOM 727 O O . LYS A 1 91 ? -10.358 3.671 12.318 1.00 89.00 91 LYS A O 1
ATOM 732 N N . ALA A 1 92 ? -9.063 3.142 10.565 1.00 92.19 92 ALA A N 1
ATOM 733 C CA . ALA A 1 92 ? -9.589 4.181 9.678 1.00 92.19 92 ALA A CA 1
ATOM 734 C C . ALA A 1 92 ? -11.110 4.054 9.489 1.00 92.19 92 ALA A C 1
ATOM 736 O O . ALA A 1 92 ? -11.848 5.028 9.626 1.00 92.19 92 ALA A O 1
ATOM 737 N N . LYS A 1 93 ? -11.602 2.831 9.249 1.00 90.94 93 LYS A N 1
ATOM 738 C CA . LYS A 1 93 ? -13.040 2.555 9.123 1.00 90.94 93 LYS A CA 1
ATOM 739 C C . LYS A 1 93 ? -13.806 2.892 10.404 1.00 90.94 93 LYS A C 1
ATOM 741 O O . LYS A 1 93 ? -14.903 3.439 10.325 1.00 90.94 93 LYS A O 1
ATOM 746 N N . ALA A 1 94 ? -13.255 2.559 11.571 1.00 90.12 94 ALA A N 1
ATOM 747 C CA . ALA A 1 94 ? -13.859 2.910 12.855 1.00 90.12 94 ALA A CA 1
ATOM 748 C C . ALA A 1 94 ? -13.868 4.430 13.080 1.00 90.12 94 ALA A C 1
ATOM 750 O O . ALA A 1 94 ? -14.894 4.978 13.472 1.00 90.12 94 ALA A O 1
ATOM 751 N N . PHE A 1 95 ? -12.770 5.114 12.754 1.00 90.62 95 PHE A N 1
ATOM 752 C CA . PHE A 1 95 ? -12.649 6.565 12.876 1.00 90.62 95 PHE A CA 1
ATOM 753 C C . PHE A 1 95 ? -13.693 7.303 12.031 1.00 90.62 95 PHE A C 1
ATOM 755 O O . PHE A 1 95 ? -14.408 8.153 12.553 1.00 90.62 95 PHE A O 1
ATOM 762 N N . ILE A 1 96 ? -13.884 6.900 10.770 1.00 92.12 96 ILE A N 1
ATOM 763 C CA . ILE A 1 96 ? -14.936 7.457 9.903 1.00 92.12 96 ILE A CA 1
ATOM 764 C C . ILE A 1 96 ? -16.328 7.261 10.519 1.00 92.12 96 ILE A C 1
ATOM 766 O O . ILE A 1 96 ? -17.141 8.179 10.486 1.00 92.12 96 ILE A O 1
ATOM 770 N N . LYS A 1 97 ? -16.616 6.089 11.103 1.00 89.94 97 LYS A N 1
ATOM 771 C CA . LYS A 1 97 ? -17.908 5.836 11.766 1.00 89.94 97 LYS A CA 1
ATOM 772 C C . LYS A 1 97 ? -18.132 6.741 12.974 1.00 89.94 97 LYS A C 1
ATOM 774 O O . LYS A 1 97 ? -19.247 7.216 13.150 1.00 89.94 97 LYS A O 1
ATOM 779 N N . VAL A 1 98 ? -17.101 6.967 13.789 1.00 88.56 98 VAL A N 1
ATOM 780 C CA . VAL A 1 98 ? -17.179 7.864 14.952 1.00 88.56 98 VAL A CA 1
ATOM 781 C C . VAL A 1 98 ? -17.434 9.297 14.493 1.00 88.56 98 VAL A C 1
ATOM 783 O O . VAL A 1 98 ? -18.376 9.917 14.974 1.00 88.56 98 VAL A O 1
ATOM 786 N N . LEU A 1 99 ? -16.668 9.789 13.513 1.00 87.62 99 LEU A N 1
ATOM 787 C CA . LEU A 1 99 ? -16.864 11.125 12.945 1.00 87.62 99 LEU A CA 1
ATOM 788 C C . LEU A 1 99 ? -18.265 11.292 12.341 1.00 87.62 99 LEU A C 1
ATOM 790 O O . LEU A 1 99 ? -18.945 12.270 12.623 1.00 87.62 99 LEU A O 1
ATOM 794 N N . ALA A 1 100 ? -18.733 10.319 11.558 1.00 84.31 100 ALA A N 1
ATOM 795 C CA . ALA A 1 100 ? -20.062 10.359 10.947 1.00 84.31 100 ALA A CA 1
ATOM 796 C C . ALA A 1 100 ? -21.208 10.204 11.963 1.00 84.31 100 ALA A C 1
ATOM 798 O O . ALA A 1 100 ? -22.319 10.660 11.703 1.00 84.31 100 ALA A O 1
ATOM 799 N N . GLY A 1 101 ? -20.959 9.544 13.097 1.00 75.00 101 GLY A N 1
ATOM 800 C CA . GLY A 1 101 ? -21.898 9.455 14.215 1.00 75.00 101 GLY A CA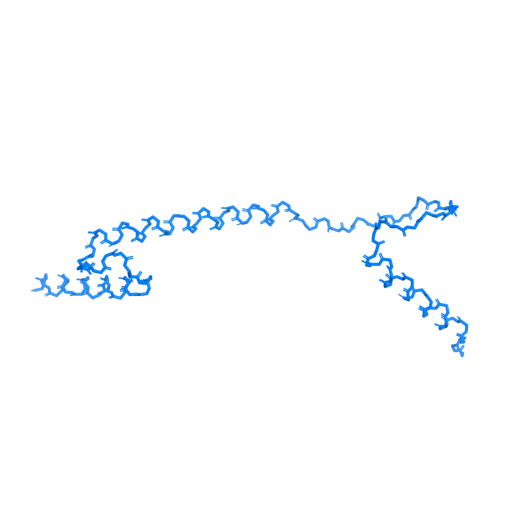 1
ATOM 801 C C . GLY A 1 101 ? -21.968 10.738 15.043 1.00 75.00 101 GLY A C 1
ATOM 802 O O . GLY A 1 101 ? -23.019 11.026 15.593 1.00 75.00 101 GLY A O 1
ATOM 803 N N . PHE A 1 102 ? -20.884 11.518 15.083 1.00 59.50 102 PHE A N 1
ATOM 804 C CA . PHE A 1 102 ? -20.817 12.828 15.743 1.00 59.50 102 PHE A CA 1
ATOM 805 C C . PHE A 1 102 ? -21.470 13.964 14.938 1.00 59.50 102 PHE A C 1
ATOM 807 O O . PHE A 1 102 ? -21.741 15.023 15.490 1.00 59.50 102 PHE A O 1
ATOM 814 N N . ILE A 1 103 ? -21.676 13.763 13.632 1.00 57.28 103 ILE A N 1
ATOM 815 C CA . ILE A 1 103 ? -22.266 14.750 12.706 1.00 57.28 103 ILE A CA 1
ATOM 816 C C . ILE A 1 103 ? -23.791 14.522 12.536 1.00 57.28 103 ILE A C 1
ATOM 818 O O . ILE A 1 103 ? -24.430 15.154 11.698 1.00 57.28 103 ILE A O 1
ATOM 822 N N . LYS A 1 104 ? -24.399 13.628 13.325 1.00 50.62 104 LYS A N 1
ATOM 823 C CA . LYS A 1 104 ? -25.860 13.497 13.447 1.00 50.62 104 LYS A CA 1
ATOM 824 C C . LYS A 1 104 ? -26.342 14.128 14.742 1.00 50.62 104 LYS A C 1
ATOM 826 O O . LYS A 1 104 ? -27.445 14.708 14.693 1.00 50.62 104 LYS A O 1
#